Protein AF-A0A967JPZ8-F1 (afdb_monomer)

Radius of gyration: 10.6 Å; Cα contacts (8 Å, |Δi|>4): 128; chains: 1; bounding box: 21×20×31 Å

Secondary structure (DSSP, 8-state):
-----EEEE--TTTTTSBHHHHHHHHHT--HHHHHHHHHTT-EEETTEEE-GGGTTSBPPTTPEEEE---

Nearest PDB structures (foldseek):
  7bl5-assembly1_7  TM=8.406E-01  e=4.523E-04  Escherichia coli str. K-12 substr. MG1655
  1ksv-assembly1_A  TM=8.903E-01  e=2.782E-02  Escherichia coli
  8s1u-assembly1_V  TM=8.037E-01  e=4.573E-02  Bacillus subtilis subsp. subtilis str. 168
  1vio-assembly1_B  TM=8.026E-01  e=8.666E-02  Haemophilus influenzae
  1h3e-assembly1_A-2  TM=6.834E-01  e=7.834E-01  Thermus thermophilus HB27

Solvent-accessible surface area (backbone atoms only — not comparable to full-atom values): 3778 Å² total; per-residue (Å²): 129,86,54,51,73,46,71,52,65,34,43,78,87,50,34,67,40,35,43,31,55,55,47,11,64,77,68,73,46,51,60,68,54,29,44,46,42,24,58,74,46,35,25,24,53,70,87,38,76,38,47,51,86,48,36,75,42,55,44,60,59,75,34,40,38,36,38,47,62,98

Structure (mmCIF, N/CA/C/O backbone):
data_AF-A0A967JPZ8-F1
#
_entry.id   AF-A0A967JPZ8-F1
#
loop_
_atom_site.group_PDB
_atom_site.id
_atom_site.type_symbol
_atom_site.label_atom_id
_atom_site.label_alt_id
_atom_site.label_comp_id
_atom_site.label_asym_id
_atom_site.label_entity_id
_atom_site.label_seq_id
_atom_site.pdbx_PDB_ins_code
_atom_site.Cartn_x
_atom_site.Cartn_y
_atom_site.Cartn_z
_atom_site.occupancy
_atom_site.B_iso_or_equiv
_atom_site.auth_seq_id
_atom_site.auth_comp_id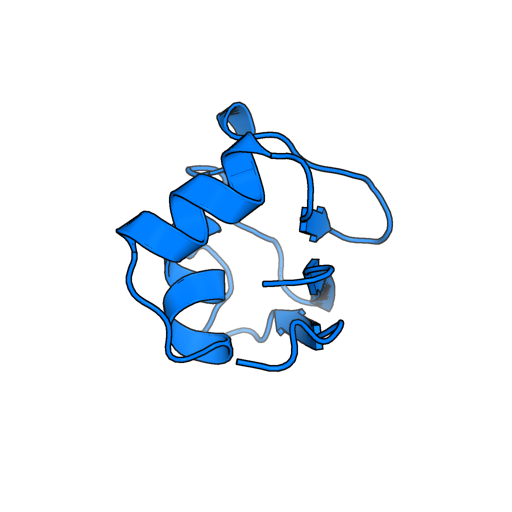
_atom_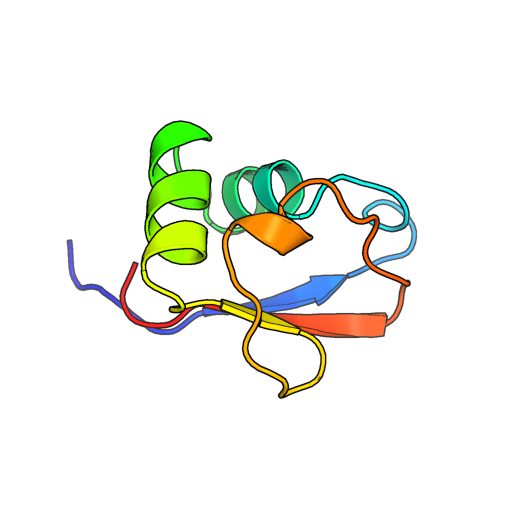site.auth_asym_id
_atom_site.auth_atom_id
_atom_site.pdbx_PDB_model_num
ATOM 1 N N . MET A 1 1 ? 3.185 -4.691 -21.393 1.00 49.28 1 MET A N 1
ATOM 2 C CA . MET A 1 1 ? 3.093 -5.248 -20.033 1.00 49.28 1 MET A CA 1
ATOM 3 C C . MET A 1 1 ? 1.692 -5.793 -19.906 1.00 49.28 1 MET A C 1
ATOM 5 O O . MET A 1 1 ? 0.766 -5.053 -20.209 1.00 49.28 1 MET A O 1
ATOM 9 N N . GLU A 1 2 ? 1.547 -7.085 -19.626 1.00 53.84 2 GLU A N 1
ATOM 10 C CA . GLU A 1 2 ? 0.246 -7.655 -19.267 1.00 53.84 2 GLU A CA 1
ATOM 11 C C . GLU A 1 2 ? -0.157 -7.031 -17.931 1.00 53.84 2 GLU A C 1
ATOM 13 O O . GLU A 1 2 ? 0.469 -7.318 -16.910 1.00 53.84 2 GLU A O 1
ATOM 18 N N . GLY A 1 3 ? -1.124 -6.112 -17.965 1.00 61.25 3 GLY A N 1
ATOM 19 C CA . GLY A 1 3 ? -1.742 -5.580 -16.760 1.00 61.25 3 GLY A CA 1
ATOM 20 C C . GLY A 1 3 ? -2.458 -6.729 -16.065 1.00 61.25 3 GLY A C 1
ATOM 21 O O . GLY A 1 3 ? -3.330 -7.378 -16.640 1.00 61.25 3 GLY A O 1
ATOM 22 N N . GLY A 1 4 ? -1.997 -7.061 -14.865 1.00 81.88 4 GLY A N 1
ATOM 23 C CA . GLY A 1 4 ? -2.506 -8.179 -14.086 1.00 81.88 4 GLY A CA 1
ATOM 24 C C . GLY A 1 4 ? -2.896 -7.712 -12.699 1.00 81.88 4 GLY A C 1
ATOM 25 O O . GLY A 1 4 ? -2.264 -6.822 -12.131 1.00 81.88 4 GLY A O 1
ATOM 26 N N . ASP A 1 5 ? -3.923 -8.330 -12.135 1.00 87.75 5 ASP A N 1
ATOM 27 C CA . ASP A 1 5 ? -4.343 -8.025 -10.777 1.00 87.75 5 ASP A CA 1
ATOM 28 C C . ASP A 1 5 ? -3.298 -8.536 -9.781 1.00 87.75 5 ASP A C 1
ATOM 30 O O . ASP A 1 5 ? -2.851 -9.686 -9.849 1.00 87.75 5 ASP A O 1
ATOM 34 N N . ARG A 1 6 ? -2.909 -7.692 -8.822 1.00 90.44 6 ARG A N 1
ATOM 35 C CA . ARG A 1 6 ? -2.047 -8.103 -7.711 1.00 90.44 6 ARG A CA 1
ATOM 36 C C . ARG A 1 6 ? -2.627 -7.729 -6.370 1.00 90.44 6 ARG A C 1
ATOM 38 O O . ARG A 1 6 ? -3.193 -6.658 -6.175 1.00 90.44 6 ARG A O 1
ATOM 45 N N . SER A 1 7 ? -2.424 -8.628 -5.420 1.00 90.69 7 SER A N 1
ATOM 46 C CA . SER A 1 7 ? -2.823 -8.443 -4.035 1.00 90.69 7 SER A CA 1
ATOM 47 C C . SER A 1 7 ? -1.679 -8.760 -3.092 1.00 90.69 7 SER A C 1
ATOM 49 O O . SER A 1 7 ? -0.974 -9.750 -3.282 1.00 90.69 7 SER A O 1
ATOM 51 N N . PHE A 1 8 ? -1.540 -7.953 -2.049 1.00 90.94 8 PHE A N 1
ATOM 52 C CA . PHE A 1 8 ? -0.590 -8.170 -0.965 1.00 90.94 8 PHE A CA 1
ATOM 53 C C . PHE A 1 8 ? -1.189 -7.684 0.356 1.00 90.94 8 PHE A C 1
ATOM 55 O O . PHE A 1 8 ? -2.125 -6.886 0.375 1.00 90.94 8 PHE A O 1
ATOM 62 N N . VAL A 1 9 ? -0.674 -8.192 1.471 1.00 91.06 9 VAL A N 1
ATOM 63 C CA . VAL A 1 9 ? -1.124 -7.816 2.817 1.00 91.06 9 VAL A CA 1
ATOM 64 C C . VAL A 1 9 ? -0.073 -6.914 3.449 1.00 91.06 9 VAL A C 1
ATOM 66 O O . VAL A 1 9 ? 1.116 -7.193 3.336 1.00 91.06 9 VAL A O 1
ATOM 69 N N . VAL A 1 10 ? -0.514 -5.838 4.104 1.00 88.25 10 VAL A N 1
ATOM 70 C CA . VAL A 1 10 ? 0.368 -4.921 4.839 1.00 88.25 10 VAL A CA 1
ATOM 71 C C . VAL A 1 10 ? 0.905 -5.622 6.085 1.00 88.25 10 VAL A C 1
ATOM 73 O O . VAL A 1 10 ? 0.129 -5.985 6.973 1.00 88.25 10 VAL A O 1
ATOM 76 N N . ASP A 1 11 ? 2.220 -5.809 6.145 1.00 85.69 11 ASP A N 1
ATOM 77 C CA . ASP A 1 11 ? 2.932 -6.343 7.304 1.00 85.69 11 ASP A CA 1
ATOM 78 C C . ASP A 1 11 ? 3.285 -5.237 8.316 1.00 85.69 11 ASP A C 1
ATOM 8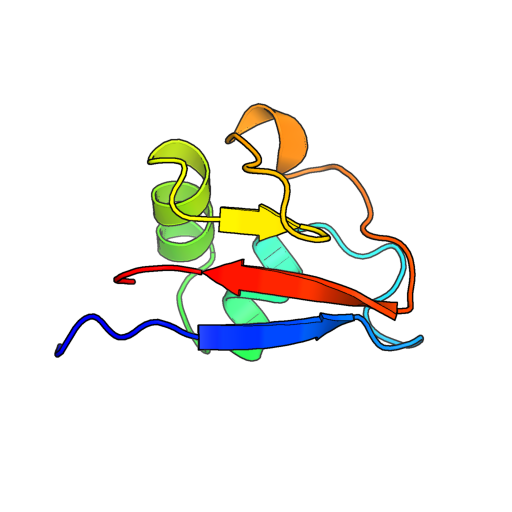0 O O . ASP A 1 11 ? 3.029 -4.050 8.096 1.00 85.69 11 ASP A O 1
ATOM 84 N N . GLU A 1 12 ? 3.814 -5.620 9.482 1.00 82.88 12 GLU A N 1
ATOM 85 C CA . GLU A 1 12 ? 4.146 -4.660 10.547 1.00 82.88 12 GLU A CA 1
ATOM 86 C C . GLU A 1 12 ? 5.228 -3.660 10.117 1.00 82.88 12 GLU A C 1
ATOM 88 O O . GLU A 1 12 ? 5.206 -2.515 10.564 1.00 82.88 12 GLU A O 1
ATOM 93 N N . ALA A 1 13 ? 6.131 -4.061 9.216 1.00 79.75 13 ALA A N 1
ATOM 94 C CA . ALA A 1 13 ? 7.161 -3.185 8.666 1.00 79.75 13 ALA A CA 1
ATOM 95 C C . ALA A 1 13 ? 6.582 -2.149 7.683 1.00 79.75 13 ALA A C 1
ATOM 97 O O . ALA A 1 13 ? 7.037 -1.005 7.648 1.00 79.75 13 ALA A O 1
ATOM 98 N N . ALA A 1 14 ? 5.555 -2.524 6.915 1.00 77.69 14 ALA A N 1
ATOM 99 C CA . ALA A 1 14 ? 4.811 -1.640 6.024 1.00 77.69 14 ALA A CA 1
ATOM 100 C C . ALA A 1 14 ? 3.797 -0.743 6.752 1.00 77.69 14 ALA A C 1
ATOM 102 O O . ALA A 1 14 ? 3.394 0.299 6.216 1.00 77.69 14 ALA A O 1
ATOM 103 N N . ALA A 1 15 ? 3.355 -1.130 7.950 1.00 75.44 15 ALA A N 1
ATOM 104 C CA . ALA A 1 15 ? 2.340 -0.408 8.703 1.00 75.44 15 ALA A CA 1
ATOM 105 C C . ALA A 1 15 ? 2.768 1.045 8.980 1.00 75.44 15 ALA A C 1
ATOM 107 O O . ALA A 1 15 ? 3.894 1.334 9.372 1.00 75.44 15 ALA A O 1
ATOM 108 N N . GLY A 1 16 ? 1.855 1.995 8.755 1.00 75.62 16 GLY A N 1
ATOM 109 C CA . GLY A 1 16 ? 2.155 3.426 8.915 1.00 75.62 16 GLY A CA 1
ATOM 110 C C . GLY A 1 16 ? 2.817 4.089 7.700 1.00 75.62 16 GLY A C 1
ATOM 111 O O . GLY A 1 16 ? 2.888 5.319 7.641 1.00 75.62 16 GLY A O 1
ATOM 112 N N . THR A 1 17 ? 3.219 3.313 6.692 1.00 83.69 17 THR A N 1
ATOM 113 C CA . THR A 1 17 ? 3.745 3.845 5.431 1.00 83.69 17 THR A CA 1
ATOM 114 C C . THR A 1 17 ? 2.617 4.387 4.554 1.00 83.69 17 THR A C 1
ATOM 116 O O . THR A 1 17 ? 1.464 3.949 4.605 1.00 83.69 17 THR A O 1
ATOM 119 N N . ARG A 1 18 ? 2.945 5.384 3.728 1.00 86.75 18 ARG A N 1
ATOM 120 C CA . ARG A 1 18 ? 2.011 5.935 2.745 1.00 86.75 18 ARG A CA 1
ATOM 121 C C . ARG A 1 18 ? 1.635 4.882 1.709 1.00 86.75 18 ARG A C 1
ATOM 123 O O . ARG A 1 18 ? 2.505 4.228 1.138 1.00 86.75 18 ARG A O 1
ATOM 130 N N . LEU A 1 19 ? 0.349 4.823 1.383 1.00 85.81 19 LEU A N 1
ATOM 131 C CA . LEU A 1 19 ? -0.193 3.894 0.397 1.00 85.81 19 LEU A CA 1
ATOM 132 C C . LEU A 1 19 ? 0.509 3.977 -0.974 1.00 85.81 19 LEU A C 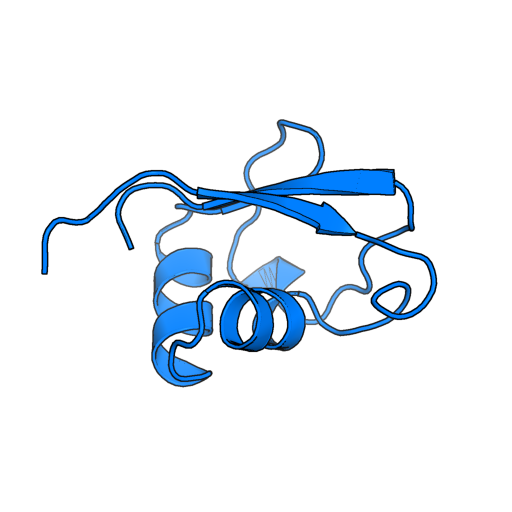1
ATOM 134 O O . LEU A 1 19 ? 0.773 2.943 -1.577 1.00 85.81 19 LEU A O 1
ATOM 138 N N . ASP A 1 20 ? 0.868 5.178 -1.455 1.00 87.94 20 ASP A N 1
ATOM 139 C CA . ASP A 1 20 ? 1.585 5.321 -2.737 1.00 87.94 20 ASP A CA 1
ATOM 140 C C . ASP A 1 20 ? 3.018 4.765 -2.718 1.00 87.94 20 ASP A C 1
ATOM 142 O O . ASP A 1 20 ? 3.553 4.420 -3.769 1.00 87.94 20 ASP A O 1
ATOM 146 N N . VAL A 1 21 ? 3.636 4.664 -1.540 1.00 88.94 21 VAL A N 1
ATOM 147 C CA . VAL A 1 21 ? 4.966 4.065 -1.367 1.00 88.94 21 VAL A CA 1
ATOM 148 C C . VAL A 1 21 ? 4.859 2.546 -1.303 1.00 88.94 21 VAL A C 1
ATOM 150 O O . VAL A 1 21 ? 5.569 1.876 -2.041 1.00 88.94 21 VAL A O 1
ATOM 153 N N . LEU A 1 22 ? 3.909 2.023 -0.525 1.00 89.44 22 LEU A N 1
ATOM 154 C CA . LEU A 1 22 ? 3.677 0.580 -0.402 1.00 89.44 22 LEU A CA 1
ATOM 155 C C . LEU A 1 22 ? 3.374 -0.087 -1.743 1.00 89.44 22 LEU A C 1
ATOM 157 O O . LEU A 1 22 ? 3.917 -1.141 -2.057 1.00 89.44 22 LEU A O 1
ATOM 161 N N . ILE A 1 23 ? 2.531 0.550 -2.556 1.00 89.06 23 ILE A N 1
ATOM 162 C CA . ILE A 1 23 ? 2.199 0.051 -3.893 1.00 89.06 23 ILE A CA 1
ATOM 163 C C . ILE A 1 23 ? 3.438 0.052 -4.793 1.00 89.06 23 ILE A C 1
ATOM 165 O O . ILE A 1 23 ? 3.679 -0.923 -5.496 1.00 89.06 23 ILE A O 1
ATOM 169 N N . ALA A 1 24 ? 4.229 1.127 -4.766 1.00 92.06 24 ALA A N 1
ATOM 170 C CA . ALA A 1 24 ? 5.433 1.228 -5.585 1.00 92.06 24 ALA A CA 1
ATOM 171 C C . ALA A 1 24 ? 6.455 0.134 -5.235 1.00 92.06 24 ALA A C 1
ATOM 173 O O . ALA A 1 24 ? 6.996 -0.506 -6.133 1.00 92.06 24 ALA A O 1
ATOM 174 N N . GLU A 1 25 ? 6.679 -0.116 -3.943 1.00 90.06 25 GLU A N 1
ATOM 175 C CA . GLU A 1 25 ? 7.641 -1.117 -3.473 1.00 90.06 25 GLU A CA 1
ATOM 176 C C . GLU A 1 25 ? 7.182 -2.549 -3.768 1.00 90.06 25 GLU A C 1
ATOM 178 O O . GLU A 1 25 ? 7.949 -3.329 -4.330 1.00 90.06 25 GLU A O 1
ATOM 183 N N . HIS A 1 26 ? 5.926 -2.897 -3.474 1.00 89.62 26 HIS A N 1
ATOM 184 C CA . HIS A 1 26 ? 5.437 -4.264 -3.682 1.00 89.62 26 HIS A CA 1
ATOM 185 C C . HIS A 1 26 ? 5.187 -4.630 -5.143 1.00 89.62 26 HIS A C 1
ATOM 187 O O . HIS A 1 26 ? 5.307 -5.800 -5.510 1.00 89.62 26 HIS A O 1
ATOM 193 N N . LEU A 1 27 ? 4.835 -3.656 -5.982 1.00 88.19 27 LEU A N 1
ATOM 194 C CA . LEU A 1 27 ? 4.647 -3.887 -7.413 1.00 88.19 27 LEU A CA 1
ATOM 195 C C . LEU A 1 27 ? 5.927 -3.638 -8.221 1.00 88.19 27 LEU A C 1
ATOM 197 O O . LEU A 1 27 ? 5.930 -3.889 -9.422 1.00 88.19 27 LEU A O 1
ATOM 201 N N . ALA A 1 28 ? 7.005 -3.180 -7.570 1.00 89.94 28 ALA A N 1
ATOM 202 C CA . ALA A 1 28 ? 8.255 -2.766 -8.205 1.00 89.94 28 ALA A CA 1
ATOM 203 C C . ALA A 1 28 ? 8.045 -1.743 -9.343 1.00 89.94 28 ALA A C 1
ATOM 205 O O . ALA A 1 28 ? 8.736 -1.778 -10.361 1.00 89.94 28 ALA A O 1
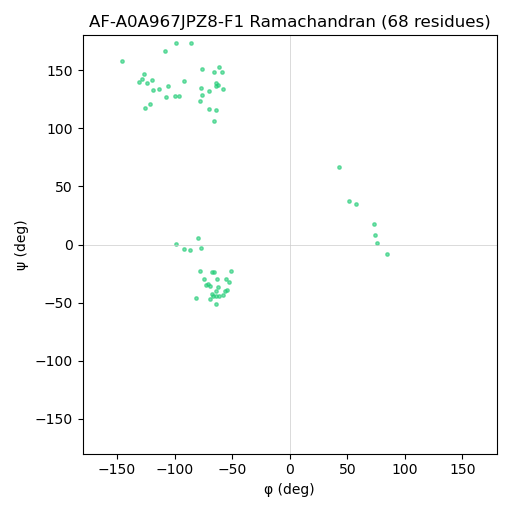ATOM 206 N N . ILE A 1 29 ? 7.087 -0.827 -9.161 1.00 89.94 29 ILE A N 1
ATOM 207 C CA . ILE A 1 29 ? 6.751 0.237 -10.119 1.00 89.94 29 ILE A CA 1
ATOM 208 C C . ILE A 1 29 ? 7.203 1.606 -9.618 1.00 89.94 29 ILE A C 1
ATOM 210 O O . ILE A 1 29 ? 7.481 1.822 -8.434 1.00 89.94 29 ILE A O 1
ATOM 214 N N . SER A 1 30 ? 7.209 2.591 -10.512 1.00 91.12 30 SER A N 1
ATOM 215 C CA . SER A 1 30 ? 7.527 3.965 -10.137 1.00 91.12 30 SER A CA 1
ATOM 216 C C . SER A 1 30 ? 6.465 4.544 -9.197 1.00 91.12 30 SER A C 1
ATOM 218 O O . SER A 1 30 ? 5.265 4.319 -9.357 1.00 91.12 30 SER A O 1
ATOM 220 N N . ARG A 1 31 ? 6.863 5.447 -8.290 1.00 89.00 31 ARG A N 1
ATOM 221 C CA . ARG A 1 31 ? 5.904 6.232 -7.480 1.00 89.00 31 ARG A CA 1
A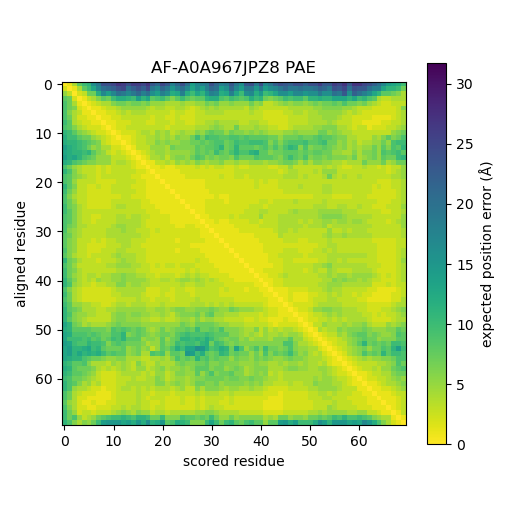TOM 222 C C . ARG A 1 31 ? 4.885 7.006 -8.327 1.00 89.00 31 ARG A C 1
ATOM 224 O O . ARG A 1 31 ? 3.777 7.273 -7.865 1.00 89.00 31 ARG A O 1
ATOM 231 N N . ALA A 1 32 ? 5.259 7.405 -9.543 1.00 90.44 32 ALA A N 1
ATOM 232 C CA . ALA A 1 32 ? 4.352 8.052 -10.489 1.00 90.44 32 ALA A CA 1
ATOM 233 C C . ALA A 1 32 ? 3.258 7.090 -10.987 1.00 90.44 32 ALA A C 1
ATOM 235 O O . ALA A 1 32 ? 2.089 7.470 -11.002 1.00 90.44 32 ALA A O 1
ATOM 236 N N . GLU A 1 33 ? 3.613 5.844 -11.309 1.00 89.56 33 GLU A N 1
ATOM 237 C CA . GLU A 1 33 ? 2.664 4.791 -11.697 1.00 89.56 33 GLU A CA 1
ATOM 238 C C . GLU A 1 33 ? 1.765 4.394 -10.524 1.00 89.56 33 GLU A C 1
ATOM 240 O O . GLU A 1 33 ? 0.547 4.387 -10.673 1.00 89.56 33 GLU A O 1
ATOM 245 N N . ALA A 1 34 ? 2.321 4.219 -9.319 1.00 90.06 34 ALA A N 1
ATOM 246 C CA . ALA A 1 34 ? 1.534 3.960 -8.109 1.00 90.06 34 ALA A CA 1
ATOM 247 C C . ALA A 1 34 ? 0.476 5.054 -7.849 1.00 90.06 34 ALA A C 1
ATOM 249 O O . ALA A 1 34 ? -0.668 4.783 -7.481 1.00 90.06 34 ALA A O 1
ATOM 250 N N . ARG A 1 35 ? 0.828 6.325 -8.084 1.00 89.62 35 ARG A N 1
ATOM 251 C CA . ARG A 1 35 ? -0.125 7.443 -7.994 1.00 89.62 35 ARG A CA 1
ATOM 252 C C . ARG A 1 35 ? -1.166 7.422 -9.102 1.00 89.62 35 ARG A C 1
ATOM 254 O O . ARG A 1 35 ? -2.301 7.816 -8.841 1.00 89.62 35 ARG A O 1
ATOM 261 N N . ARG A 1 36 ? -0.787 6.997 -10.306 1.00 89.75 36 ARG A N 1
ATOM 262 C CA . ARG A 1 36 ? -1.696 6.863 -11.442 1.00 89.75 36 ARG A CA 1
ATOM 263 C C . ARG A 1 36 ? -2.759 5.805 -11.159 1.00 89.75 36 ARG A C 1
ATOM 265 O O . ARG A 1 36 ? -3.934 6.141 -11.211 1.00 89.75 36 ARG A O 1
ATOM 272 N N . VAL A 1 37 ? -2.377 4.598 -10.739 1.00 89.62 37 VAL A N 1
ATOM 273 C CA . VAL A 1 37 ? -3.348 3.531 -10.418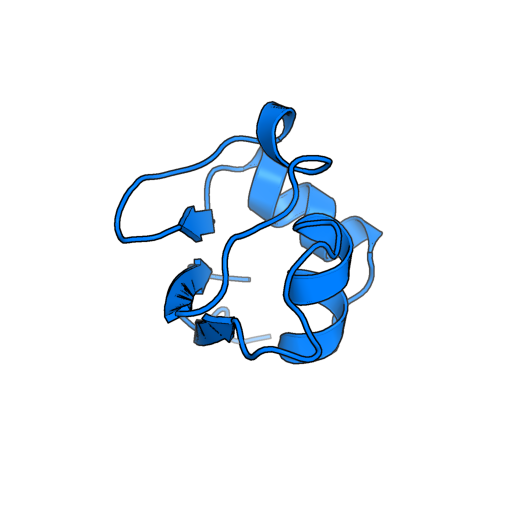 1.00 89.62 37 VAL A CA 1
ATOM 274 C C . VAL A 1 37 ? -4.276 3.913 -9.260 1.00 89.62 37 VAL A C 1
ATOM 276 O O . VAL A 1 37 ? -5.477 3.655 -9.314 1.00 89.62 37 VAL A O 1
ATOM 279 N N . LEU A 1 38 ? -3.762 4.633 -8.253 1.00 88.25 38 LEU A N 1
ATOM 280 C CA . LEU A 1 38 ? -4.576 5.219 -7.179 1.00 88.25 38 LEU A CA 1
ATOM 281 C C . LEU A 1 38 ? -5.561 6.284 -7.684 1.00 88.25 38 LEU A C 1
ATOM 283 O O . LEU A 1 38 ? -6.684 6.380 -7.189 1.00 88.25 38 LEU A O 1
ATOM 287 N N . ALA A 1 39 ? -5.138 7.131 -8.625 1.00 88.50 39 ALA A N 1
ATOM 288 C CA . ALA A 1 39 ? -5.986 8.168 -9.211 1.00 88.50 39 ALA A CA 1
ATOM 289 C C . ALA A 1 39 ? -7.065 7.590 -10.127 1.00 88.50 39 ALA A C 1
ATOM 291 O O . ALA A 1 39 ? -8.180 8.104 -10.142 1.00 88.50 39 ALA A O 1
ATOM 292 N N . GLU A 1 40 ? -6.752 6.498 -10.815 1.00 89.19 40 GLU A N 1
ATOM 293 C CA . GLU A 1 40 ? -7.677 5.752 -11.666 1.00 89.19 40 GLU A CA 1
ATOM 294 C C . GLU A 1 40 ? -8.643 4.862 -10.859 1.00 89.19 40 GLU A C 1
ATOM 296 O O . GLU A 1 40 ? -9.535 4.249 -11.434 1.00 89.19 40 GLU A O 1
ATOM 301 N N . GLY A 1 41 ? -8.510 4.810 -9.525 1.00 88.94 41 GLY A N 1
ATOM 302 C CA . GLY A 1 41 ? -9.407 4.045 -8.653 1.00 88.94 41 GLY A CA 1
ATOM 303 C C . GLY A 1 41 ? -9.206 2.5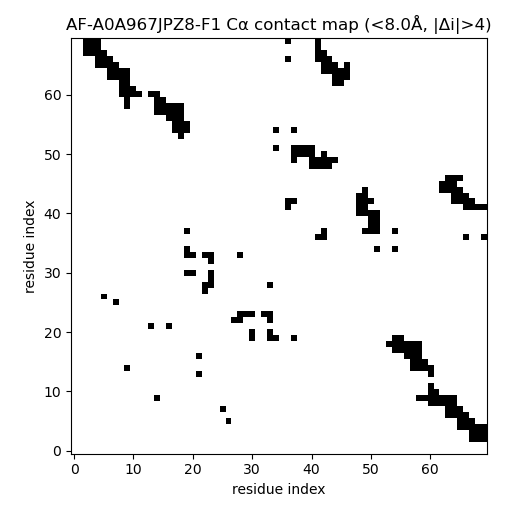31 -8.733 1.00 88.94 41 GLY A C 1
ATOM 304 O O . GLY A 1 41 ? -10.072 1.778 -8.295 1.00 88.94 41 GLY A O 1
ATOM 305 N N . ARG A 1 42 ? -8.058 2.083 -9.254 1.00 89.69 42 ARG A N 1
ATOM 306 C CA . ARG A 1 42 ? -7.710 0.663 -9.419 1.00 89.69 42 ARG A CA 1
ATOM 307 C C . ARG A 1 42 ? -7.226 -0.004 -8.131 1.00 89.69 42 ARG A C 1
ATOM 309 O O . ARG A 1 42 ? -6.776 -1.140 -8.162 1.00 89.69 42 ARG A O 1
ATOM 316 N N . VAL A 1 43 ? -7.277 0.698 -6.999 1.00 90.94 43 VAL A N 1
ATOM 317 C CA . VAL A 1 43 ? -6.752 0.223 -5.715 1.00 90.94 43 VAL A CA 1
ATOM 318 C C . VAL A 1 43 ? -7.891 0.014 -4.730 1.00 90.94 43 VAL A C 1
ATOM 320 O O . VAL A 1 43 ? -8.736 0.890 -4.544 1.00 90.94 43 VAL A O 1
ATOM 323 N N . GLN A 1 44 ? -7.875 -1.121 -4.042 1.00 92.00 44 GLN A N 1
ATOM 324 C CA . GLN A 1 44 ? -8.790 -1.445 -2.956 1.00 92.00 44 GLN A CA 1
ATOM 325 C C . GLN A 1 44 ? -7.998 -1.790 -1.696 1.00 92.00 44 GLN A C 1
ATOM 327 O O . GLN A 1 44 ? -6.985 -2.480 -1.763 1.00 92.00 44 GLN A O 1
ATOM 332 N N . VAL A 1 45 ? -8.466 -1.321 -0.541 1.00 90.06 45 VAL A N 1
ATOM 333 C CA . VAL A 1 45 ? -7.882 -1.626 0.772 1.00 90.06 45 VAL A CA 1
ATOM 334 C C . VAL A 1 45 ? -8.962 -2.272 1.627 1.00 90.06 45 VAL A C 1
ATOM 336 O O . VAL A 1 45 ? -10.030 -1.685 1.819 1.00 90.06 45 VAL A O 1
ATOM 339 N N . GLY A 1 46 ? -8.723 -3.500 2.086 1.00 87.75 46 GLY A N 1
ATOM 340 C CA . GLY A 1 46 ? -9.718 -4.285 2.820 1.00 87.75 46 GLY A CA 1
ATOM 341 C C . GLY A 1 46 ? -11.007 -4.495 2.018 1.00 87.75 46 GLY A C 1
ATOM 342 O O . GLY A 1 46 ? -12.099 -4.424 2.576 1.00 87.75 46 GLY A O 1
ATOM 343 N N . GLY A 1 47 ? -10.890 -4.642 0.692 1.00 86.31 47 GLY A N 1
ATOM 344 C CA . GLY A 1 47 ? -12.029 -4.784 -0.225 1.00 86.31 47 GLY A CA 1
ATOM 345 C C . GLY A 1 47 ? -12.824 -3.498 -0.486 1.00 86.31 47 GLY A C 1
ATOM 346 O O . GLY A 1 47 ? -13.885 -3.552 -1.102 1.00 86.31 47 GLY A O 1
ATOM 347 N N . ARG A 1 48 ? -12.352 -2.328 -0.027 1.00 86.81 48 ARG A N 1
ATOM 348 C CA . ARG A 1 48 ? -12.997 -1.034 -0.304 1.00 86.81 48 ARG A CA 1
ATOM 349 C C . ARG A 1 48 ? -12.157 -0.234 -1.300 1.00 86.81 48 ARG A C 1
ATOM 351 O O . ARG A 1 48 ? -10.974 -0.029 -1.025 1.00 86.81 48 ARG A O 1
ATOM 358 N N . PRO A 1 49 ? -12.727 0.251 -2.418 1.00 87.12 49 PRO A N 1
ATOM 359 C CA . PRO A 1 49 ? -11.988 1.072 -3.366 1.00 87.12 49 PRO A CA 1
ATOM 360 C C . PRO A 1 49 ? -11.524 2.367 -2.700 1.00 87.12 49 PRO A C 1
ATOM 362 O O . PRO A 1 49 ? -12.267 3.014 -1.954 1.00 87.12 49 PRO A O 1
ATOM 365 N N . VAL A 1 50 ? -10.281 2.745 -2.972 1.00 88.31 50 VAL A N 1
ATOM 366 C CA . VAL A 1 50 ? -9.673 3.974 -2.469 1.00 88.31 50 VAL A CA 1
ATOM 367 C C . VAL A 1 50 ? -9.262 4.860 -3.637 1.00 88.31 50 VAL A C 1
ATOM 369 O O . VAL A 1 50 ? -8.802 4.392 -4.672 1.00 88.31 50 VAL A O 1
ATOM 372 N N . SER A 1 51 ? -9.445 6.167 -3.472 1.00 79.81 51 SER A N 1
ATOM 373 C CA . SER A 1 51 ? -9.079 7.159 -4.484 1.00 79.81 51 SER A CA 1
ATOM 374 C C . SER A 1 51 ? -7.727 7.800 -4.181 1.00 79.81 51 SER A C 1
ATOM 376 O O . SER A 1 51 ? -7.181 7.664 -3.082 1.00 79.81 51 SER A O 1
ATOM 378 N N . ALA A 1 52 ? -7.226 8.621 -5.108 1.00 77.81 52 ALA A N 1
ATOM 379 C CA . ALA A 1 52 ? -6.017 9.426 -4.916 1.00 77.81 52 ALA A CA 1
ATOM 380 C C . ALA A 1 52 ? -6.002 10.274 -3.628 1.00 77.81 52 ALA A C 1
ATOM 382 O O . ALA A 1 52 ? -4.923 10.622 -3.146 1.00 77.81 52 ALA A O 1
ATOM 383 N N . ARG A 1 53 ? -7.160 10.599 -3.033 1.00 79.00 53 ARG A N 1
ATOM 384 C CA . ARG A 1 53 ? -7.220 11.300 -1.736 1.00 79.00 53 ARG A CA 1
ATOM 385 C C . ARG A 1 53 ? -6.670 10.456 -0.579 1.00 79.00 53 ARG A C 1
ATOM 387 O O . ARG A 1 53 ? -6.205 11.017 0.407 1.00 79.00 53 ARG A O 1
ATOM 394 N N . ALA A 1 54 ? -6.665 9.130 -0.710 1.00 76.00 54 ALA A N 1
ATOM 395 C CA . ALA A 1 54 ? -6.137 8.201 0.285 1.00 76.00 54 ALA A CA 1
ATOM 396 C C . ALA A 1 54 ? -4.626 7.933 0.148 1.00 76.00 54 ALA A C 1
ATOM 398 O O . ALA A 1 54 ? -4.061 7.288 1.023 1.00 76.00 54 ALA A O 1
ATOM 399 N N . LYS A 1 55 ? -3.946 8.461 -0.886 1.00 74.75 55 LYS A N 1
ATOM 400 C CA . LYS A 1 55 ? -2.518 8.188 -1.172 1.00 74.75 55 LYS A CA 1
ATOM 401 C C . LYS A 1 55 ? -1.570 8.429 0.010 1.00 74.75 55 LYS A C 1
ATOM 403 O O . LYS A 1 55 ? -0.543 7.773 0.123 1.00 74.75 55 LYS A O 1
ATOM 408 N N . GLY A 1 56 ? -1.898 9.408 0.855 1.00 76.44 56 GLY A N 1
ATOM 409 C CA . GLY A 1 56 ? -1.104 9.795 2.020 1.00 76.44 56 GLY A CA 1
ATOM 410 C C . GLY A 1 56 ? -1.603 9.204 3.336 1.00 76.44 56 GLY A C 1
ATOM 411 O O . GLY A 1 56 ? -1.023 9.515 4.371 1.00 76.44 56 GLY A O 1
ATOM 412 N N . ARG A 1 57 ? -2.678 8.402 3.325 1.00 78.56 57 ARG A N 1
ATOM 413 C CA . ARG A 1 57 ? -3.156 7.760 4.550 1.00 78.56 57 ARG A CA 1
ATOM 414 C C . ARG A 1 57 ? -2.248 6.574 4.886 1.00 78.56 57 ARG A C 1
ATOM 416 O O . ARG A 1 57 ? -1.952 5.787 3.985 1.00 78.56 57 ARG A O 1
ATOM 423 N N . PRO A 1 58 ? -1.840 6.435 6.157 1.00 79.62 58 PRO A N 1
ATOM 424 C CA . PRO A 1 58 ? -1.204 5.217 6.626 1.00 79.62 58 PRO A CA 1
ATOM 425 C C . PRO A 1 58 ? -2.194 4.057 6.528 1.00 79.62 58 PRO A C 1
ATOM 427 O O . PRO A 1 58 ? -3.381 4.216 6.842 1.00 79.62 58 PRO A O 1
ATOM 430 N N . VAL A 1 59 ? -1.705 2.901 6.088 1.00 80.62 59 VAL A N 1
ATOM 431 C CA . VAL A 1 59 ? -2.500 1.673 6.028 1.00 80.62 59 VAL A CA 1
ATOM 432 C C . VAL A 1 59 ? -2.228 0.850 7.294 1.00 80.62 59 VAL A C 1
ATOM 434 O O . VAL A 1 59 ? -1.060 0.636 7.626 1.00 80.62 59 VAL A O 1
ATOM 437 N N . PRO A 1 60 ? -3.270 0.429 8.037 1.00 81.12 60 PRO A N 1
ATOM 438 C CA . PRO A 1 60 ? -3.111 -0.464 9.180 1.00 81.12 60 PRO A CA 1
ATOM 439 C C . PRO A 1 60 ? -2.519 -1.816 8.779 1.00 81.12 60 PRO A C 1
ATOM 441 O O . PRO A 1 60 ? -2.756 -2.294 7.668 1.00 81.12 60 PRO A O 1
ATOM 444 N N . VAL A 1 61 ? -1.829 -2.459 9.720 1.00 88.56 61 VAL A N 1
ATOM 445 C CA . VAL A 1 61 ? -1.356 -3.835 9.547 1.00 88.56 61 VAL A CA 1
ATOM 446 C C . VAL A 1 61 ? -2.521 -4.793 9.279 1.00 88.56 61 VAL A C 1
ATOM 448 O O . VAL A 1 61 ? -3.643 -4.577 9.747 1.00 88.56 61 VAL A O 1
ATOM 451 N N . GLY A 1 62 ? -2.265 -5.845 8.504 1.00 87.62 62 GLY A N 1
ATOM 452 C CA . GLY A 1 62 ? -3.247 -6.879 8.180 1.00 87.62 62 GLY A CA 1
ATOM 453 C C . GLY A 1 62 ? -4.287 -6.463 7.137 1.00 87.62 62 GLY A C 1
ATOM 454 O O . GLY A 1 62 ? -5.160 -7.256 6.793 1.00 87.62 62 GLY A O 1
ATOM 455 N N . GLN A 1 63 ? -4.212 -5.242 6.599 1.00 89.38 63 GLN A N 1
ATOM 456 C CA . GLN A 1 63 ? -5.066 -4.836 5.487 1.00 89.38 63 GLN A CA 1
ATOM 457 C C . GLN A 1 63 ? -4.576 -5.454 4.179 1.00 89.38 63 GLN A C 1
ATOM 459 O O . GLN A 1 63 ? -3.410 -5.316 3.810 1.00 89.38 63 GLN A O 1
ATOM 464 N N . ALA A 1 64 ? -5.491 -6.092 3.452 1.00 91.06 64 ALA A N 1
ATOM 465 C CA . ALA A 1 64 ? -5.241 -6.542 2.091 1.00 91.06 64 ALA A CA 1
ATOM 466 C C . ALA A 1 64 ? -5.343 -5.354 1.129 1.00 91.06 64 ALA A C 1
ATOM 468 O O . ALA A 1 64 ? -6.377 -4.684 1.073 1.00 91.06 64 ALA A O 1
ATOM 469 N N . ILE A 1 65 ? -4.281 -5.105 0.372 1.00 90.94 65 ILE A N 1
ATOM 470 C CA . ILE A 1 65 ? -4.260 -4.158 -0.737 1.00 90.94 65 ILE A CA 1
ATOM 471 C C . ILE A 1 65 ? -4.405 -4.959 -2.024 1.00 90.94 65 ILE A C 1
ATOM 473 O O . ILE A 1 65 ? -3.665 -5.910 -2.257 1.00 90.94 65 ILE A O 1
ATOM 477 N N . HIS A 1 66 ? -5.360 -4.562 -2.853 1.00 92.31 66 HIS A N 1
ATOM 478 C CA . HIS A 1 66 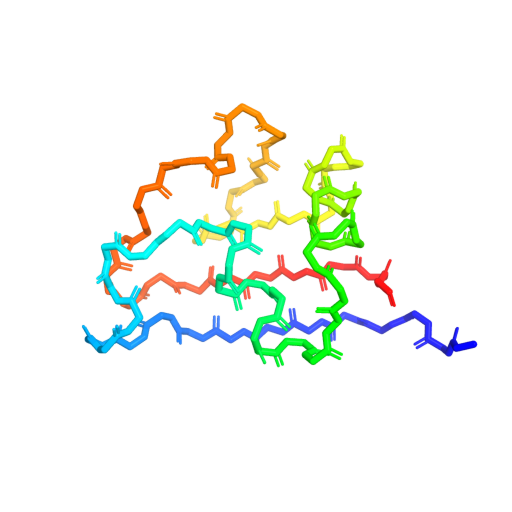? -5.571 -5.109 -4.184 1.00 92.31 66 HIS A CA 1
ATOM 479 C C . HIS A 1 66 ? -5.400 -3.993 -5.212 1.00 92.31 66 HIS A C 1
ATOM 481 O O . HIS A 1 66 ? -5.945 -2.904 -5.030 1.00 92.31 66 HIS A O 1
ATOM 487 N N . VAL A 1 67 ? -4.637 -4.258 -6.265 1.00 91.56 67 VAL A N 1
ATOM 488 C CA . VAL A 1 67 ? -4.390 -3.341 -7.377 1.00 91.56 67 VAL A CA 1
ATOM 489 C C . VAL A 1 67 ? -4.746 -4.066 -8.664 1.00 91.56 67 VAL A C 1
ATOM 491 O O . VAL A 1 67 ? -4.141 -5.089 -8.978 1.00 91.56 67 VAL A O 1
ATOM 494 N N . SER A 1 68 ? -5.735 -3.543 -9.378 1.00 89.12 68 SER A N 1
ATOM 495 C CA . SER A 1 68 ? -6.216 -4.123 -10.629 1.00 89.12 68 SER A CA 1
ATOM 496 C C . SER A 1 68 ? -5.486 -3.521 -11.826 1.00 89.12 68 SER A C 1
ATOM 498 O O . SER A 1 68 ? -5.269 -2.309 -11.844 1.00 89.12 68 SER A O 1
ATOM 500 N N . ASP A 1 69 ? -5.162 -4.352 -12.820 1.00 80.12 69 ASP A N 1
ATOM 501 C CA . ASP A 1 69 ? -4.680 -3.934 -14.150 1.00 80.12 69 ASP A CA 1
ATOM 502 C C . ASP A 1 69 ? -3.639 -2.783 -14.108 1.00 80.12 69 ASP A C 1
ATOM 504 O O . ASP A 1 69 ? -3.952 -1.656 -14.491 1.00 80.12 69 ASP A O 1
ATOM 508 N N . PHE A 1 70 ? -2.434 -3.002 -13.566 1.00 73.62 70 PHE A N 1
ATOM 509 C CA . PHE A 1 70 ? -1.401 -1.952 -13.423 1.00 73.62 70 PHE A CA 1
ATOM 510 C C . PHE A 1 70 ? -0.212 -2.103 -14.374 1.00 73.62 70 PHE A C 1
ATOM 512 O O . PHE A 1 70 ? 0.113 -3.249 -14.759 1.00 73.62 70 PHE A O 1
#

Mean predicted aligned error: 4.7 Å

pLDDT: mean 84.93, std 8.22, range [49.28, 92.31]

Foldseek 3Di:
DFQAKDKDFQAPVQFQPFQLVVCCVVVVHDSVVSLVQQQVQQKDWQNHTHHSVRRGPGHHGGIMIMGGRD

Sequence (70 aa):
MEGGDRSFVVDEAAAGTRLDVLIAEHLAISRAEARRVLAEGRVQVGGRPVSARAKGRPVPVGQAIHVSDF